Protein AF-A0AAP2MIU3-F1 (afdb_monomer_lite)

Structure (mmCIF, N/CA/C/O backbone):
data_AF-A0AAP2MIU3-F1
#
_entry.id   AF-A0AAP2MIU3-F1
#
loop_
_atom_site.group_PDB
_atom_site.id
_atom_site.type_symbol
_atom_site.label_atom_id
_atom_site.label_alt_id
_atom_site.label_comp_id
_atom_site.label_asym_id
_atom_site.label_entity_id
_atom_site.label_seq_id
_atom_site.pdbx_PDB_ins_code
_atom_site.Cartn_x
_atom_site.Cartn_y
_atom_site.Cartn_z
_atom_site.occupancy
_atom_site.B_iso_or_equiv
_atom_site.auth_seq_id
_atom_site.auth_comp_id
_atom_site.auth_asym_id
_atom_site.auth_atom_id
_atom_site.pdbx_PDB_model_num
ATOM 1 N N . MET A 1 1 ? 24.792 0.650 -2.649 1.00 41.59 1 MET A N 1
ATOM 2 C CA . MET A 1 1 ? 25.092 1.174 -4.004 1.00 41.59 1 MET A CA 1
ATOM 3 C C . MET A 1 1 ? 25.954 0.238 -4.872 1.00 41.59 1 MET A C 1
ATOM 5 O O . MET A 1 1 ? 26.033 0.483 -6.065 1.00 41.59 1 MET A O 1
ATOM 9 N N . ASN A 1 2 ? 26.520 -0.862 -4.341 1.00 41.81 2 ASN A N 1
ATOM 10 C CA . ASN A 1 2 ? 27.468 -1.730 -5.071 1.00 41.81 2 ASN A CA 1
ATOM 11 C C . ASN A 1 2 ? 26.846 -2.946 -5.798 1.00 41.81 2 ASN A C 1
ATOM 13 O O . ASN A 1 2 ? 27.520 -3.572 -6.607 1.00 41.81 2 ASN A O 1
ATOM 17 N N . ALA A 1 3 ? 25.570 -3.272 -5.561 1.00 46.84 3 ALA A N 1
ATOM 18 C CA . ALA A 1 3 ? 24.911 -4.430 -6.184 1.00 46.84 3 ALA A CA 1
ATOM 19 C C . ALA A 1 3 ? 24.600 -4.231 -7.684 1.00 46.84 3 ALA A C 1
ATOM 21 O O . ALA A 1 3 ? 24.620 -5.181 -8.460 1.00 46.84 3 ALA A O 1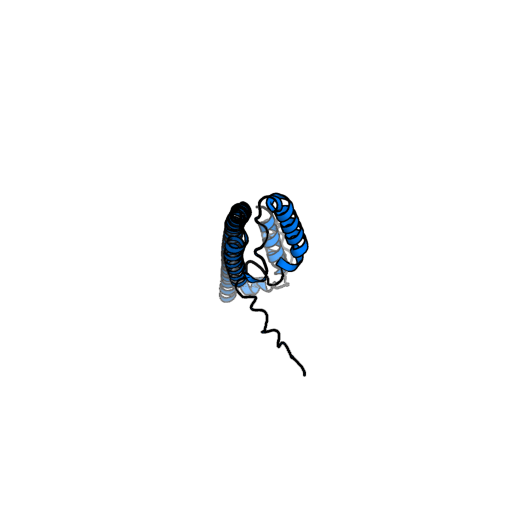
ATOM 22 N N . TYR A 1 4 ? 24.393 -2.983 -8.114 1.00 47.47 4 TYR A N 1
ATOM 23 C CA . TYR A 1 4 ? 24.019 -2.653 -9.494 1.00 47.47 4 TYR A CA 1
ATOM 24 C C . TYR A 1 4 ? 25.173 -2.780 -10.496 1.00 47.47 4 TYR A C 1
ATOM 26 O O . TYR A 1 4 ? 24.936 -3.002 -11.679 1.00 47.47 4 TYR A O 1
ATOM 34 N N . VAL A 1 5 ? 26.423 -2.668 -10.033 1.00 54.09 5 VAL A N 1
ATOM 35 C CA . VAL A 1 5 ? 27.600 -2.881 -10.888 1.00 54.09 5 VAL A CA 1
ATOM 36 C C . VAL A 1 5 ? 27.742 -4.371 -11.212 1.00 54.09 5 VAL A C 1
ATOM 38 O O . VAL A 1 5 ? 28.000 -4.722 -12.358 1.00 54.09 5 VAL A O 1
ATOM 41 N N . GLY A 1 6 ? 27.479 -5.249 -10.237 1.00 48.81 6 GLY A N 1
ATOM 42 C CA . GLY A 1 6 ? 27.520 -6.702 -10.423 1.00 48.81 6 GLY A CA 1
ATOM 43 C C . GLY A 1 6 ? 26.500 -7.208 -11.445 1.00 48.81 6 GLY A C 1
ATOM 44 O O . GLY A 1 6 ? 26.856 -7.998 -12.316 1.00 48.81 6 GLY A O 1
ATOM 45 N N . GLU A 1 7 ? 25.262 -6.702 -11.412 1.00 48.56 7 GLU A N 1
ATOM 46 C CA . GLU A 1 7 ? 24.242 -7.056 -12.412 1.00 48.56 7 GLU A CA 1
ATOM 47 C C . GLU A 1 7 ? 24.578 -6.524 -13.809 1.00 48.56 7 GLU A C 1
ATOM 49 O O . GLU A 1 7 ? 24.370 -7.230 -14.795 1.00 48.56 7 GLU A O 1
ATOM 54 N N . LEU A 1 8 ? 25.161 -5.324 -13.914 1.00 51.31 8 LEU A N 1
ATOM 55 C CA . LEU A 1 8 ? 25.605 -4.785 -15.201 1.00 51.31 8 LEU A CA 1
ATOM 56 C C . LEU A 1 8 ? 26.710 -5.658 -15.819 1.00 51.31 8 LEU A C 1
ATOM 58 O O . LEU A 1 8 ? 26.678 -5.932 -17.017 1.00 51.31 8 LEU A O 1
ATOM 62 N N . PHE A 1 9 ? 27.645 -6.145 -14.996 1.00 53.62 9 PHE A N 1
ATOM 63 C CA . PHE A 1 9 ? 28.699 -7.075 -15.413 1.00 53.62 9 PHE A CA 1
ATOM 64 C C . PHE A 1 9 ? 28.155 -8.455 -15.792 1.00 53.62 9 PHE A C 1
ATOM 66 O O . PHE A 1 9 ? 28.641 -9.048 -16.751 1.00 53.62 9 PHE A O 1
ATOM 73 N N . LEU A 1 10 ? 27.134 -8.957 -15.095 1.00 54.44 10 LEU A N 1
ATOM 74 C CA . LEU A 1 10 ? 26.517 -10.256 -15.388 1.00 54.44 10 LEU A CA 1
ATOM 75 C C . LEU A 1 10 ? 25.690 -10.219 -16.687 1.00 54.44 10 LEU A C 1
ATOM 77 O O . LEU A 1 10 ? 25.689 -11.171 -17.471 1.00 54.44 10 LEU A O 1
ATOM 81 N N . VAL A 1 11 ? 25.043 -9.084 -16.967 1.00 53.47 11 VAL A N 1
ATOM 82 C CA . VAL A 1 11 ? 24.357 -8.823 -18.243 1.00 53.47 11 VAL A CA 1
ATOM 83 C C . VAL A 1 11 ? 25.368 -8.654 -19.384 1.00 53.47 11 VAL A C 1
ATOM 85 O O . VAL A 1 11 ? 25.164 -9.197 -20.465 1.00 53.47 11 VAL A O 1
ATOM 88 N N . LEU A 1 12 ? 26.510 -7.999 -19.148 1.00 51.72 12 LEU A N 1
ATOM 89 C CA . LEU A 1 12 ? 27.595 -7.923 -20.137 1.00 51.72 12 LEU A CA 1
ATOM 90 C C . LEU A 1 12 ? 28.255 -9.293 -20.382 1.00 51.72 12 LEU A C 1
ATOM 92 O O . LEU A 1 12 ? 28.575 -9.639 -21.519 1.00 51.72 12 LEU A O 1
ATOM 96 N N . ALA A 1 13 ? 28.412 -10.109 -19.338 1.00 53.31 13 ALA A N 1
ATOM 97 C CA . ALA A 1 13 ? 28.973 -11.453 -19.436 1.00 53.31 13 ALA A CA 1
ATOM 98 C C . ALA A 1 13 ? 28.042 -12.430 -20.178 1.00 53.31 13 ALA A C 1
ATOM 100 O O . ALA A 1 13 ? 28.525 -13.244 -20.962 1.00 53.31 13 ALA A O 1
ATOM 101 N N . SER A 1 14 ? 26.720 -12.314 -20.000 1.00 51.09 14 SER A N 1
ATOM 102 C CA . SER A 1 14 ? 25.722 -13.158 -20.687 1.00 51.09 14 SER A CA 1
ATOM 103 C C . SER A 1 14 ? 25.489 -12.793 -22.160 1.00 51.09 14 SER A C 1
ATOM 105 O O . SER A 1 14 ? 24.991 -13.621 -22.916 1.00 51.09 14 SER A O 1
ATOM 107 N N . ILE A 1 15 ? 25.914 -11.601 -22.598 1.00 52.38 15 ILE A N 1
ATOM 108 C CA . ILE A 1 15 ? 25.899 -11.164 -24.010 1.00 52.38 15 ILE A CA 1
ATOM 109 C C . ILE A 1 15 ? 27.189 -11.594 -24.756 1.00 52.38 15 ILE A C 1
ATOM 111 O O . ILE A 1 15 ? 27.359 -11.319 -25.941 1.00 52.38 15 ILE A O 1
ATOM 115 N N . GLY A 1 16 ? 28.116 -12.306 -24.100 1.00 45.41 16 GLY A N 1
ATOM 116 C CA . GLY A 1 16 ? 29.371 -12.751 -24.727 1.00 45.41 16 GLY A CA 1
ATOM 117 C C . GLY A 1 16 ? 30.409 -11.633 -24.908 1.00 45.41 16 GLY A C 1
ATOM 118 O O . GLY A 1 16 ? 31.396 -11.806 -25.622 1.00 45.41 16 GLY A O 1
ATOM 119 N N . LEU A 1 17 ? 30.222 -10.492 -24.232 1.00 47.66 17 LEU A N 1
ATOM 120 C CA . LEU A 1 17 ? 31.154 -9.355 -24.206 1.00 47.66 17 LEU A CA 1
ATOM 121 C C . LEU A 1 17 ? 32.303 -9.528 -23.195 1.00 47.66 17 LEU A C 1
ATOM 123 O O . LEU A 1 17 ? 33.139 -8.633 -23.065 1.00 47.66 17 LEU A O 1
ATOM 127 N N . SER A 1 18 ? 32.380 -10.657 -22.482 1.00 45.91 18 SER A N 1
ATOM 128 C CA . SER A 1 18 ? 33.381 -10.863 -21.427 1.00 45.91 18 SER A CA 1
ATOM 129 C C . SER A 1 18 ? 34.820 -10.925 -21.951 1.00 45.91 18 SER A C 1
ATOM 131 O O . SER A 1 18 ? 35.733 -10.514 -21.247 1.00 45.91 18 SER A O 1
ATOM 133 N N . ASN A 1 19 ? 35.057 -11.365 -23.188 1.00 49.97 19 ASN A N 1
ATOM 134 C CA . ASN A 1 19 ? 36.423 -11.609 -23.660 1.00 49.97 19 ASN A CA 1
ATOM 135 C C . ASN A 1 19 ? 37.204 -10.345 -24.118 1.00 49.97 19 ASN A C 1
ATOM 137 O O . ASN A 1 19 ? 38.374 -10.214 -23.758 1.00 49.97 19 ASN A O 1
ATOM 141 N N . PRO A 1 20 ? 36.632 -9.374 -24.866 1.00 52.69 20 PRO A N 1
ATOM 142 C CA . PRO A 1 20 ? 37.408 -8.214 -25.323 1.00 52.69 20 PRO A CA 1
ATOM 143 C C . PRO A 1 20 ? 37.600 -7.125 -24.255 1.00 52.69 20 PRO A C 1
ATOM 145 O O . PRO A 1 20 ? 38.643 -6.476 -24.242 1.00 52.69 20 PRO A O 1
ATOM 148 N N . LEU A 1 21 ? 36.648 -6.937 -23.332 1.00 47.81 21 LEU A N 1
ATOM 149 C CA . LEU A 1 21 ? 36.770 -5.933 -22.264 1.00 47.81 21 LEU A CA 1
ATOM 150 C C . LEU A 1 21 ? 37.777 -6.350 -21.185 1.00 47.81 21 LEU A C 1
ATOM 152 O O . LEU A 1 21 ? 38.535 -5.504 -20.717 1.00 47.81 21 LEU A O 1
ATOM 156 N N . LEU A 1 22 ? 37.860 -7.646 -20.852 1.00 47.09 22 LEU A N 1
ATOM 157 C CA . LEU A 1 22 ? 38.909 -8.169 -19.968 1.00 47.09 22 LEU A CA 1
ATOM 158 C C . LEU A 1 22 ? 40.299 -8.031 -20.604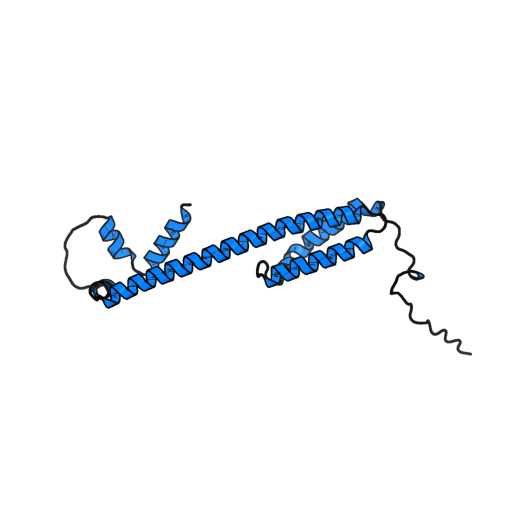 1.00 47.09 22 LEU A C 1
ATOM 160 O O . LEU A 1 22 ? 41.220 -7.614 -19.916 1.00 47.09 22 LEU A O 1
ATOM 164 N N . LYS A 1 23 ? 40.457 -8.270 -21.914 1.00 49.31 23 LYS A N 1
ATOM 165 C CA . LYS A 1 23 ? 41.743 -8.046 -22.607 1.00 49.31 23 LYS A CA 1
ATOM 166 C C . LYS A 1 23 ? 42.164 -6.575 -22.648 1.00 49.31 23 LYS A C 1
ATOM 168 O O . LYS A 1 23 ? 43.353 -6.286 -22.566 1.00 49.31 23 LYS A O 1
ATOM 173 N N . PHE A 1 24 ? 41.207 -5.651 -22.737 1.00 51.03 24 PHE A N 1
ATOM 174 C CA . PHE A 1 24 ? 41.493 -4.213 -22.733 1.00 51.03 24 PHE A CA 1
ATOM 175 C C . PHE A 1 24 ? 41.842 -3.682 -21.329 1.00 51.03 24 PHE A C 1
ATOM 177 O O . PHE A 1 24 ? 42.650 -2.768 -21.206 1.00 51.03 24 PHE A O 1
ATOM 184 N N . LEU A 1 25 ? 41.274 -4.274 -20.269 1.00 50.00 25 LEU A N 1
ATOM 185 C CA . LEU A 1 25 ? 41.551 -3.914 -18.870 1.00 50.00 25 LEU A CA 1
ATOM 186 C C . LEU A 1 25 ? 42.757 -4.649 -18.256 1.00 50.00 25 LEU A C 1
ATOM 188 O O . LEU A 1 25 ? 43.398 -4.084 -17.375 1.00 50.00 25 LEU A O 1
ATOM 192 N N . LEU A 1 26 ? 43.092 -5.868 -18.704 1.00 47.41 26 LEU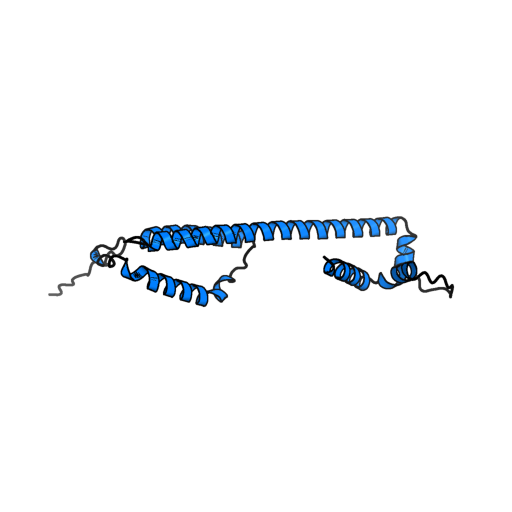 A N 1
ATOM 193 C CA . LEU A 1 26 ? 44.245 -6.632 -18.192 1.00 47.41 26 LEU A CA 1
ATOM 194 C C . LEU A 1 26 ? 45.586 -6.263 -18.844 1.00 47.41 26 LEU A C 1
ATOM 196 O O . LEU A 1 26 ? 46.619 -6.740 -18.387 1.00 47.41 26 LEU A O 1
ATOM 200 N N . GLY A 1 27 ? 45.608 -5.422 -19.882 1.00 39.19 27 GLY A N 1
ATOM 201 C CA . GLY A 1 27 ? 46.861 -4.891 -20.429 1.00 39.19 27 GLY A CA 1
ATOM 202 C C . GLY A 1 27 ? 47.832 -5.937 -20.999 1.00 39.19 27 GLY A C 1
ATOM 203 O O . GLY A 1 27 ? 48.997 -5.617 -21.221 1.00 39.19 27 GLY A O 1
ATOM 204 N N . GLU A 1 28 ? 47.396 -7.170 -21.275 1.00 38.59 28 GLU A N 1
ATOM 205 C CA . GLU A 1 28 ? 48.241 -8.163 -21.943 1.00 38.59 28 GLU A CA 1
ATOM 206 C C . GLU A 1 28 ? 48.180 -7.988 -23.461 1.00 38.59 28 GLU A C 1
ATOM 208 O O . GLU A 1 28 ? 47.502 -8.701 -24.203 1.00 38.59 28 GLU A O 1
ATOM 213 N N . ALA A 1 29 ? 48.962 -7.020 -23.931 1.00 46.41 29 ALA A N 1
ATOM 214 C CA . ALA A 1 29 ? 49.495 -7.030 -25.280 1.00 46.41 29 ALA A CA 1
ATOM 215 C C . ALA A 1 29 ? 50.491 -8.197 -25.410 1.00 46.41 29 ALA A C 1
ATOM 217 O O . ALA A 1 29 ? 51.697 -8.025 -25.243 1.00 46.41 29 ALA A O 1
ATOM 218 N N . LYS A 1 30 ? 50.001 -9.400 -25.721 1.00 37.38 30 LYS A N 1
ATOM 219 C CA . LYS A 1 30 ? 50.844 -10.449 -26.307 1.00 37.38 30 LYS A CA 1
ATOM 220 C C . LYS A 1 30 ? 50.156 -11.079 -27.508 1.00 37.38 30 LYS A C 1
ATOM 222 O O . LYS A 1 30 ? 49.102 -11.698 -27.410 1.00 37.38 30 LYS A O 1
ATOM 227 N N . ALA A 1 31 ? 50.783 -10.847 -28.655 1.00 50.12 31 ALA A N 1
ATOM 228 C CA . ALA A 1 31 ? 50.431 -11.391 -29.950 1.00 50.12 31 ALA A CA 1
ATOM 229 C C . ALA A 1 31 ? 50.497 -12.928 -29.946 1.00 50.12 31 ALA A C 1
ATOM 231 O O . ALA A 1 31 ? 51.528 -13.492 -29.587 1.00 50.12 31 ALA A O 1
ATOM 232 N N . ALA A 1 32 ? 49.417 -13.578 -30.386 1.00 36.66 32 ALA A N 1
ATOM 233 C CA . ALA A 1 32 ? 49.411 -14.958 -30.867 1.00 36.66 32 ALA A CA 1
ATOM 234 C C . ALA A 1 32 ? 48.176 -15.197 -31.763 1.00 36.66 32 ALA A C 1
ATOM 236 O O . ALA A 1 32 ? 47.073 -15.381 -31.261 1.00 36.66 32 ALA A O 1
ATOM 237 N N . GLU A 1 33 ? 48.426 -15.130 -33.075 1.00 40.38 33 GLU A N 1
ATOM 238 C CA . GLU A 1 33 ? 47.832 -15.877 -34.205 1.00 40.38 33 GLU A CA 1
ATOM 239 C C . GLU A 1 33 ? 46.307 -15.891 -34.509 1.00 40.38 33 GLU A C 1
ATOM 241 O O . GLU A 1 33 ? 45.466 -15.629 -33.651 1.00 40.38 33 GLU A O 1
ATOM 246 N N . PRO A 1 34 ? 45.940 -16.088 -35.801 1.00 55.78 34 PRO A N 1
ATOM 247 C CA . PRO A 1 34 ? 44.713 -15.562 -36.393 1.00 55.78 34 PRO A CA 1
ATOM 248 C C . PRO A 1 34 ? 43.541 -16.558 -36.388 1.00 55.78 34 PRO A C 1
ATOM 250 O O . PRO A 1 34 ? 43.702 -17.758 -36.208 1.00 55.78 34 PRO A O 1
ATOM 253 N N . ALA A 1 35 ? 42.356 -16.028 -36.701 1.00 47.56 35 ALA A N 1
ATOM 254 C CA . ALA A 1 35 ? 41.131 -16.759 -37.035 1.00 47.56 35 ALA A CA 1
ATOM 255 C C . ALA A 1 35 ? 40.380 -17.426 -35.867 1.00 47.56 35 ALA A C 1
ATOM 257 O O . ALA A 1 35 ? 40.080 -18.614 -35.847 1.00 47.56 35 ALA A O 1
ATOM 258 N N . THR A 1 36 ? 39.847 -16.592 -34.983 1.00 44.50 36 THR A N 1
ATOM 259 C CA . THR A 1 36 ? 38.405 -16.690 -34.726 1.00 44.50 36 THR A CA 1
ATOM 260 C C . THR A 1 36 ? 37.857 -15.292 -34.893 1.00 44.50 36 THR A C 1
ATOM 262 O O . THR A 1 36 ? 38.062 -14.419 -34.052 1.00 44.50 36 THR A O 1
ATOM 265 N N . GLN A 1 37 ? 37.259 -15.046 -36.056 1.00 51.69 37 GLN A N 1
ATOM 266 C CA . GLN A 1 37 ? 36.565 -13.805 -36.348 1.00 51.69 37 GLN A CA 1
ATOM 267 C C . GLN A 1 37 ? 35.432 -13.678 -35.334 1.00 51.69 37 GLN A C 1
ATOM 269 O O . GLN A 1 37 ? 34.363 -14.262 -35.495 1.00 51.69 37 GLN A O 1
ATOM 274 N N . SER A 1 38 ? 35.705 -12.978 -34.234 1.00 54.06 38 SER A N 1
ATOM 275 C CA . SER A 1 38 ? 34.677 -12.602 -33.281 1.00 54.06 38 SER A CA 1
ATOM 276 C C . SER A 1 38 ? 33.589 -11.885 -34.085 1.00 54.06 38 SER A C 1
ATOM 278 O O . SER A 1 38 ? 33.912 -10.908 -34.768 1.00 54.06 38 SER A O 1
ATOM 280 N N . PRO A 1 39 ? 32.321 -12.330 -34.041 1.00 54.72 39 PRO A N 1
ATOM 281 C CA . PRO A 1 39 ? 31.234 -11.699 -34.796 1.00 54.72 39 PRO A CA 1
ATOM 282 C C . PRO A 1 39 ? 31.078 -10.210 -34.441 1.00 54.72 39 PRO A C 1
ATOM 284 O O . PRO A 1 39 ? 30.554 -9.422 -35.224 1.00 54.72 39 PRO A O 1
ATOM 287 N N . LEU A 1 40 ? 31.610 -9.803 -33.286 1.00 54.69 40 LEU A N 1
ATOM 288 C CA . LEU A 1 40 ? 31.686 -8.422 -32.825 1.00 54.69 40 LEU A CA 1
ATOM 289 C C . LEU A 1 40 ? 32.716 -7.581 -33.602 1.00 54.69 40 LEU A C 1
ATOM 291 O O . LEU A 1 40 ? 32.476 -6.400 -33.827 1.00 54.69 40 LEU A O 1
ATOM 295 N N . GLY A 1 41 ? 33.822 -8.178 -34.060 1.00 56.16 41 GLY A N 1
ATOM 296 C CA . GLY A 1 41 ? 34.843 -7.496 -34.867 1.00 56.16 41 GLY A CA 1
ATOM 297 C C . GLY A 1 41 ? 34.308 -7.049 -36.230 1.00 56.16 41 GLY A C 1
ATOM 298 O O . GLY A 1 41 ? 34.497 -5.901 -36.613 1.00 56.16 41 GLY A O 1
ATOM 299 N N . TYR A 1 42 ? 33.523 -7.907 -36.891 1.00 57.53 42 TYR A N 1
ATOM 300 C CA . TYR A 1 42 ? 32.843 -7.578 -38.152 1.00 57.53 42 TYR A CA 1
ATOM 301 C C . TYR A 1 42 ? 31.763 -6.497 -37.992 1.00 57.53 42 TYR A C 1
ATOM 303 O O . TYR A 1 42 ? 31.575 -5.661 -38.877 1.00 57.53 42 TYR A O 1
ATOM 311 N N . LEU A 1 43 ? 31.057 -6.490 -36.855 1.00 55.56 43 LEU A N 1
ATOM 312 C CA . LEU A 1 43 ? 30.077 -5.449 -36.531 1.00 55.56 43 LEU A CA 1
ATOM 313 C C . LEU A 1 43 ? 30.749 -4.098 -36.236 1.00 55.56 43 LEU A C 1
ATOM 315 O O . LEU A 1 43 ? 30.196 -3.059 -36.580 1.00 55.56 43 LEU A O 1
ATOM 319 N N . LEU A 1 44 ? 31.938 -4.093 -35.634 1.00 56.09 44 LEU A N 1
ATOM 320 C CA . LEU A 1 44 ? 32.691 -2.870 -35.340 1.00 56.09 44 LEU A CA 1
ATOM 321 C C . LEU A 1 44 ? 33.421 -2.293 -36.563 1.00 56.09 44 LEU A C 1
ATOM 323 O O . LEU A 1 44 ? 33.589 -1.080 -36.634 1.00 56.09 44 LEU A O 1
ATOM 327 N N . GLU A 1 45 ? 33.820 -3.115 -37.537 1.00 61.06 45 GLU A N 1
ATOM 328 C CA . GLU A 1 45 ? 34.422 -2.637 -38.797 1.00 61.06 45 GLU A CA 1
ATOM 329 C C . GLU A 1 45 ? 33.394 -2.025 -39.757 1.00 61.06 45 GLU A C 1
ATOM 331 O O . GLU A 1 45 ? 33.696 -1.098 -40.514 1.00 61.06 45 GLU A O 1
ATOM 336 N N . SER A 1 46 ? 32.150 -2.503 -39.714 1.00 68.12 46 SER A N 1
ATOM 337 C CA . SER A 1 46 ? 31.067 -1.939 -40.511 1.00 68.12 46 SER A CA 1
ATOM 338 C C . SER A 1 46 ? 30.472 -0.708 -39.827 1.00 68.12 46 SER A C 1
ATOM 340 O O . SER A 1 46 ? 29.959 -0.786 -38.711 1.00 68.12 46 SER A O 1
ATOM 342 N N . ARG A 1 47 ? 30.432 0.435 -40.529 1.00 71.19 47 ARG A N 1
ATOM 343 C CA . ARG A 1 47 ? 29.751 1.657 -40.044 1.00 71.19 47 ARG A CA 1
ATOM 344 C C . ARG A 1 47 ? 28.306 1.386 -39.599 1.00 71.19 47 ARG A C 1
ATOM 346 O O . ARG A 1 47 ? 27.828 2.014 -38.660 1.00 71.19 47 ARG A O 1
ATOM 353 N N . LEU A 1 48 ? 27.629 0.430 -40.240 1.00 70.00 48 LEU A N 1
ATOM 354 C CA . LEU A 1 48 ? 26.272 -0.002 -39.888 1.00 70.00 48 LEU A CA 1
ATOM 355 C C . LEU A 1 48 ? 26.215 -0.770 -38.561 1.00 70.00 48 LEU A C 1
ATOM 357 O O . LEU A 1 48 ? 25.254 -0.611 -37.811 1.00 70.00 48 LEU A O 1
ATOM 361 N N . GLY A 1 49 ? 27.232 -1.571 -38.239 1.00 68.12 49 GLY A N 1
ATOM 362 C CA . GLY A 1 49 ? 27.268 -2.300 -36.974 1.00 68.12 49 GLY A CA 1
ATOM 363 C C . GLY A 1 49 ? 27.622 -1.396 -35.789 1.00 68.12 49 GLY A C 1
ATOM 364 O O . GLY A 1 49 ? 27.011 -1.543 -34.733 1.00 68.12 49 GLY A O 1
ATOM 365 N N . ILE A 1 50 ? 28.463 -0.368 -35.981 1.00 73.75 50 ILE A N 1
ATOM 366 C CA . ILE A 1 50 ? 28.664 0.698 -34.976 1.00 73.75 50 ILE A CA 1
ATOM 367 C C . ILE A 1 50 ? 27.332 1.402 -34.663 1.00 73.75 50 ILE A C 1
ATOM 369 O O . ILE A 1 50 ? 26.984 1.571 -33.494 1.00 73.75 50 ILE A O 1
ATOM 373 N N . ILE A 1 51 ? 26.552 1.764 -35.690 1.00 74.38 51 ILE A N 1
ATOM 374 C CA . ILE A 1 51 ? 25.224 2.377 -35.510 1.00 74.38 51 ILE A CA 1
ATOM 375 C C . ILE A 1 51 ? 24.278 1.425 -34.759 1.00 74.38 51 ILE A C 1
ATOM 377 O O . ILE A 1 51 ? 23.570 1.859 -33.850 1.00 74.38 51 ILE A O 1
ATOM 381 N N . GLY A 1 52 ? 24.295 0.129 -35.083 1.00 76.69 52 GLY A N 1
ATOM 382 C CA . GLY A 1 52 ? 23.496 -0.886 -34.391 1.00 76.69 52 GLY A CA 1
ATOM 383 C C . GLY A 1 52 ? 23.842 -1.022 -32.904 1.00 76.69 52 GLY A C 1
ATOM 384 O O . GLY A 1 52 ? 22.944 -1.091 -32.065 1.00 76.69 52 GLY A O 1
ATOM 385 N N . VAL A 1 53 ? 25.132 -0.990 -32.556 1.00 77.06 53 VAL A N 1
ATOM 386 C CA . VAL A 1 53 ? 25.586 -1.020 -31.155 1.00 77.06 53 VAL A CA 1
ATOM 387 C C . VAL A 1 53 ? 25.138 0.237 -30.408 1.00 77.06 53 VAL A C 1
ATOM 389 O O . VAL A 1 53 ? 24.616 0.130 -29.299 1.00 77.06 53 VAL A O 1
ATOM 392 N N . ILE A 1 54 ? 25.264 1.421 -31.018 1.00 77.12 54 ILE A N 1
ATOM 393 C CA . ILE A 1 54 ? 24.785 2.679 -30.423 1.00 77.12 54 ILE A CA 1
ATOM 394 C C . ILE A 1 54 ? 23.271 2.621 -30.182 1.00 77.12 54 ILE A C 1
ATOM 396 O O . ILE A 1 54 ? 22.810 2.959 -29.092 1.00 77.12 54 ILE A O 1
ATOM 400 N N . ALA A 1 55 ? 22.494 2.138 -31.155 1.00 75.94 55 ALA A N 1
ATOM 401 C CA . ALA A 1 55 ? 21.048 1.987 -31.015 1.00 75.94 55 ALA A CA 1
ATOM 402 C C . ALA A 1 55 ? 20.670 1.017 -29.881 1.00 75.94 55 ALA A C 1
ATOM 404 O O . ALA A 1 55 ? 19.745 1.294 -29.117 1.00 75.94 55 ALA A O 1
ATOM 405 N N . LEU A 1 56 ? 21.413 -0.082 -29.721 1.00 79.69 56 LEU A N 1
ATOM 406 C CA . LEU A 1 56 ? 21.207 -1.039 -28.633 1.00 79.69 56 LEU A CA 1
ATOM 407 C C . LEU A 1 56 ? 21.498 -0.411 -27.266 1.00 79.69 56 LEU A C 1
ATOM 409 O O . LEU A 1 56 ? 20.713 -0.594 -26.336 1.00 79.69 56 LEU A O 1
ATOM 413 N N . VAL A 1 57 ? 22.574 0.371 -27.145 1.00 82.19 57 VAL A N 1
ATOM 414 C CA . VAL A 1 57 ? 22.903 1.104 -25.910 1.00 82.19 57 VAL A CA 1
ATOM 415 C C . VAL A 1 57 ? 21.815 2.123 -25.571 1.00 82.19 57 VAL A C 1
ATOM 417 O O . VAL A 1 57 ? 21.372 2.176 -24.423 1.00 82.19 57 VAL A O 1
ATOM 420 N N . ILE A 1 58 ? 21.335 2.886 -26.559 1.00 83.06 58 ILE A N 1
ATOM 421 C CA . ILE A 1 58 ? 20.227 3.837 -26.378 1.00 83.06 58 ILE A CA 1
ATOM 422 C C . ILE A 1 58 ? 18.964 3.101 -25.923 1.00 83.06 58 ILE A C 1
ATOM 424 O O . ILE A 1 58 ? 18.338 3.505 -24.946 1.00 83.06 58 ILE A O 1
ATOM 428 N N . TRP A 1 59 ? 18.608 1.992 -26.572 1.00 87.25 59 TRP A N 1
ATOM 429 C CA . TRP A 1 59 ? 17.451 1.184 -26.187 1.00 87.25 59 TRP A CA 1
ATOM 430 C C . TRP A 1 59 ? 17.556 0.670 -24.747 1.00 87.25 59 TRP A C 1
ATOM 432 O O . TRP A 1 59 ? 16.581 0.710 -23.993 1.00 87.25 59 TRP A O 1
ATOM 442 N N . LEU A 1 60 ? 18.746 0.229 -24.336 1.00 77.12 60 LEU A N 1
ATOM 443 C CA . LEU A 1 60 ? 18.999 -0.272 -22.987 1.00 77.12 60 LEU A CA 1
ATOM 444 C C . LEU A 1 60 ? 18.895 0.859 -21.951 1.00 77.12 60 LEU A C 1
ATOM 446 O O . LEU A 1 60 ? 18.239 0.682 -20.925 1.00 77.12 60 LEU A O 1
ATOM 450 N N . MET A 1 61 ? 19.443 2.039 -22.258 1.00 79.19 61 MET A N 1
ATOM 451 C CA . MET A 1 61 ? 19.280 3.260 -21.457 1.00 79.19 61 MET A CA 1
ATOM 452 C C . MET A 1 61 ? 17.805 3.640 -21.289 1.00 79.19 61 MET A C 1
ATOM 454 O O . MET A 1 61 ? 17.355 3.842 -20.162 1.00 79.19 61 MET A O 1
ATOM 458 N N . VAL A 1 62 ? 17.028 3.649 -22.377 1.00 81.75 62 VAL A N 1
ATOM 459 C CA . VAL A 1 62 ? 15.580 3.921 -22.336 1.00 81.75 62 VAL A CA 1
ATOM 460 C C . VAL A 1 62 ? 14.859 2.892 -21.468 1.00 81.75 62 VAL A C 1
ATOM 462 O O . VAL A 1 62 ? 14.062 3.253 -20.603 1.00 81.75 62 VAL A O 1
ATOM 465 N N . LYS A 1 63 ? 15.165 1.602 -21.630 1.00 77.12 63 LYS A N 1
ATOM 466 C CA . LYS A 1 63 ? 14.544 0.528 -20.844 1.00 77.12 63 LYS A CA 1
ATOM 467 C C . LYS A 1 63 ? 14.844 0.654 -19.348 1.00 77.12 63 LYS A C 1
ATOM 469 O O . LYS A 1 63 ? 13.958 0.413 -18.527 1.00 77.12 63 LYS A O 1
ATOM 474 N N . VAL A 1 64 ? 16.071 1.030 -18.985 1.00 75.19 64 VAL A N 1
ATOM 475 C CA . VAL A 1 64 ? 16.465 1.280 -17.588 1.00 75.19 64 VAL A CA 1
ATOM 476 C C . VAL A 1 64 ? 15.759 2.516 -17.038 1.00 75.19 64 VAL A C 1
ATOM 478 O O . VAL A 1 64 ? 15.243 2.463 -15.923 1.00 75.19 64 VAL A O 1
ATOM 481 N N . TYR A 1 65 ? 15.678 3.593 -17.819 1.00 74.44 65 TYR A N 1
ATOM 482 C CA . TYR A 1 65 ? 14.990 4.821 -17.427 1.00 74.44 65 TYR A CA 1
ATOM 483 C C . TYR A 1 65 ? 13.502 4.577 -17.145 1.00 74.44 65 TYR A C 1
ATOM 485 O O . TYR A 1 65 ? 13.028 4.865 -16.048 1.00 74.44 65 TYR A O 1
ATOM 493 N N . VAL A 1 66 ? 12.792 3.907 -18.060 1.00 72.88 66 VAL A N 1
ATOM 494 C CA . VAL A 1 66 ? 11.372 3.552 -17.878 1.00 72.88 66 VAL A CA 1
ATOM 495 C C . VAL A 1 66 ? 11.163 2.635 -16.668 1.00 72.88 66 VAL A C 1
ATOM 497 O O . VAL A 1 66 ? 10.167 2.752 -15.953 1.00 72.88 66 VAL A O 1
ATOM 500 N N . ARG A 1 67 ? 12.096 1.713 -16.390 1.00 69.88 67 ARG A N 1
ATOM 501 C CA . ARG A 1 67 ? 12.031 0.891 -15.170 1.00 69.88 67 ARG A CA 1
ATOM 502 C C . ARG A 1 67 ? 12.187 1.729 -13.904 1.00 69.88 67 ARG A C 1
ATOM 504 O O . ARG A 1 67 ? 11.463 1.475 -12.947 1.00 69.88 67 ARG A O 1
ATOM 511 N N . ARG A 1 68 ? 13.091 2.712 -13.894 1.00 67.81 68 ARG A N 1
ATOM 512 C CA . ARG A 1 68 ? 13.290 3.606 -12.743 1.00 67.81 68 ARG A CA 1
ATOM 513 C C . ARG A 1 68 ? 12.067 4.468 -12.468 1.00 67.81 68 ARG A C 1
ATOM 515 O O . ARG A 1 68 ? 11.599 4.466 -11.338 1.00 67.81 68 ARG A O 1
ATOM 522 N N . GLU A 1 69 ? 11.491 5.093 -13.491 1.00 71.81 69 GLU A N 1
ATOM 523 C CA . GLU A 1 69 ? 10.267 5.885 -13.317 1.00 71.81 69 GLU A CA 1
ATOM 524 C C . GLU A 1 69 ? 9.105 5.044 -12.779 1.00 71.81 69 GLU A C 1
ATOM 526 O O . GLU A 1 69 ? 8.355 5.486 -11.912 1.00 71.81 69 GLU A O 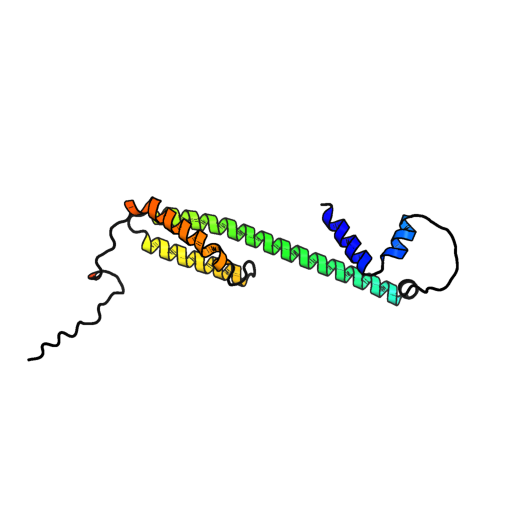1
ATOM 531 N N . ASN A 1 70 ? 8.954 3.808 -13.265 1.00 71.88 70 ASN A N 1
ATOM 532 C CA . ASN A 1 70 ? 7.921 2.904 -12.762 1.00 71.88 70 ASN A CA 1
ATOM 533 C C . ASN A 1 70 ? 8.156 2.499 -11.300 1.00 71.88 70 ASN A C 1
ATOM 535 O O . ASN A 1 70 ? 7.190 2.335 -10.558 1.00 71.88 70 ASN A O 1
ATOM 539 N N . LEU A 1 71 ? 9.412 2.348 -10.870 1.00 69.44 71 LEU A N 1
ATOM 540 C CA . LEU A 1 71 ? 9.739 2.080 -9.468 1.00 69.44 71 LEU A CA 1
ATOM 541 C C . LEU A 1 71 ? 9.469 3.299 -8.586 1.00 69.44 71 LEU A C 1
ATOM 543 O O . LEU A 1 71 ? 8.864 3.146 -7.532 1.00 69.44 71 LEU A O 1
ATOM 547 N N . GLU A 1 72 ? 9.847 4.498 -9.024 1.00 74.81 72 GLU A N 1
ATOM 548 C CA . GLU A 1 72 ? 9.584 5.739 -8.285 1.00 74.81 72 GLU A CA 1
ATOM 549 C C . GLU A 1 72 ? 8.083 5.987 -8.116 1.00 74.81 72 GLU A C 1
ATOM 551 O O . GLU A 1 72 ? 7.631 6.265 -7.005 1.00 74.81 72 GLU A O 1
ATOM 556 N N . LYS A 1 73 ? 7.296 5.786 -9.183 1.00 75.56 73 LYS A N 1
ATOM 557 C CA . LYS A 1 73 ? 5.828 5.849 -9.127 1.00 75.56 73 LYS A CA 1
ATOM 558 C C . LYS A 1 73 ? 5.254 4.817 -8.159 1.00 75.56 73 LYS A C 1
ATOM 560 O O . LYS A 1 73 ? 4.395 5.142 -7.355 1.00 75.56 73 LYS A O 1
ATOM 565 N N . ARG A 1 74 ? 5.738 3.574 -8.178 1.00 72.19 74 ARG A N 1
ATOM 566 C CA . ARG A 1 74 ? 5.263 2.541 -7.240 1.00 72.19 74 ARG A CA 1
ATOM 567 C C . ARG A 1 74 ? 5.635 2.855 -5.793 1.00 72.19 74 ARG A C 1
ATOM 569 O O . ARG A 1 7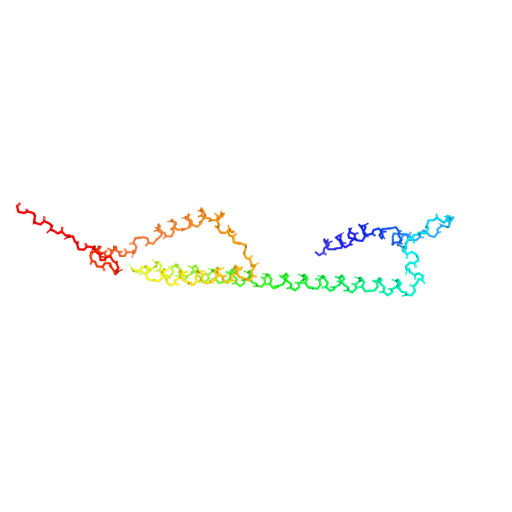4 ? 4.803 2.689 -4.909 1.00 72.19 74 ARG A O 1
ATOM 576 N N . CYS A 1 75 ? 6.849 3.340 -5.546 1.00 76.31 75 CYS A N 1
ATOM 577 C CA . CYS A 1 75 ? 7.285 3.741 -4.211 1.00 76.31 75 CYS A CA 1
ATOM 578 C C . CYS A 1 75 ? 6.454 4.911 -3.671 1.00 76.31 75 CYS A C 1
ATOM 580 O O . CYS A 1 75 ? 6.065 4.890 -2.500 1.00 76.31 75 CYS A O 1
ATOM 582 N N . SER A 1 76 ? 6.144 5.911 -4.503 1.00 80.62 76 SER A N 1
ATOM 583 C CA . SER A 1 76 ? 5.303 7.036 -4.082 1.00 80.62 76 SER A CA 1
ATOM 584 C C . SER A 1 76 ? 3.865 6.600 -3.799 1.00 80.62 76 SER A C 1
ATOM 586 O O . SER A 1 76 ? 3.295 7.024 -2.794 1.00 80.62 76 SER A O 1
ATOM 588 N N . LEU A 1 77 ? 3.312 5.690 -4.606 1.00 81.38 77 LEU A N 1
ATOM 589 C CA . LEU A 1 77 ? 1.985 5.114 -4.388 1.00 81.38 77 LEU A CA 1
ATOM 590 C C . LEU A 1 77 ? 1.900 4.305 -3.090 1.00 81.38 77 LEU A C 1
ATOM 592 O O . LEU A 1 77 ? 0.996 4.538 -2.294 1.00 81.38 77 LEU A O 1
ATOM 596 N N . ILE A 1 78 ? 2.876 3.432 -2.815 1.00 80.19 78 ILE A N 1
ATOM 597 C CA . ILE A 1 78 ? 2.935 2.673 -1.553 1.00 80.19 78 ILE A CA 1
ATOM 598 C C . ILE A 1 78 ? 3.044 3.622 -0.356 1.00 80.19 78 ILE A C 1
ATOM 600 O O . ILE A 1 78 ? 2.345 3.452 0.639 1.00 80.19 78 ILE A O 1
ATOM 604 N N . THR A 1 79 ? 3.885 4.653 -0.455 1.00 83.44 79 THR A N 1
ATOM 605 C CA . THR A 1 79 ? 4.037 5.646 0.621 1.00 83.44 79 THR A CA 1
ATOM 606 C C . THR A 1 79 ? 2.727 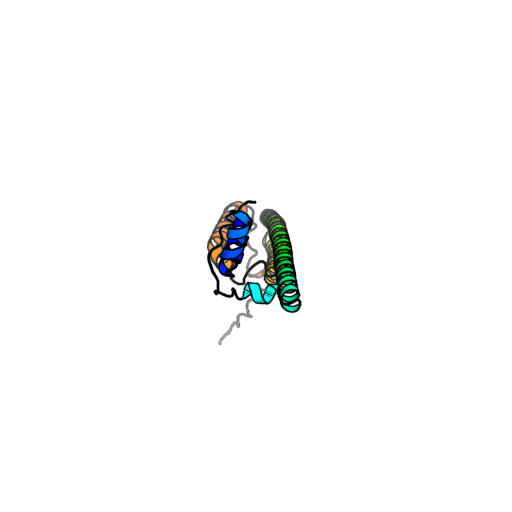6.392 0.872 1.00 83.44 79 THR A C 1
ATOM 608 O O . THR A 1 79 ? 2.335 6.604 2.020 1.00 83.44 79 THR A O 1
ATOM 611 N N . SER A 1 80 ? 2.018 6.754 -0.200 1.00 83.50 80 SER A N 1
ATOM 612 C CA . SER A 1 80 ? 0.703 7.384 -0.105 1.00 83.50 80 SER A CA 1
ATOM 613 C C . SER A 1 80 ? -0.326 6.451 0.531 1.00 83.50 80 SER A C 1
ATOM 615 O O . SER A 1 80 ? -1.058 6.881 1.420 1.00 83.50 80 SER A O 1
ATOM 617 N N . PHE A 1 81 ? -0.342 5.174 0.140 1.00 83.56 81 PHE A N 1
ATOM 618 C CA . PHE A 1 81 ? -1.216 4.167 0.732 1.00 83.56 81 PHE A CA 1
ATOM 619 C C . PHE A 1 81 ? -0.971 4.012 2.236 1.00 83.56 81 PHE A C 1
ATOM 621 O O . PHE A 1 81 ? -1.929 4.073 2.996 1.00 83.56 81 PHE A O 1
ATOM 628 N N . ILE A 1 82 ? 0.290 3.907 2.676 1.00 84.56 82 ILE A N 1
ATOM 629 C CA . ILE A 1 82 ? 0.651 3.796 4.104 1.00 84.56 82 ILE A CA 1
ATOM 630 C C . ILE A 1 82 ? 0.168 5.019 4.896 1.00 84.56 82 ILE A C 1
ATOM 632 O O . ILE A 1 82 ? -0.350 4.898 6.007 1.00 84.56 82 ILE A O 1
ATOM 636 N N . SER A 1 83 ? 0.322 6.219 4.331 1.00 87.75 83 SER A N 1
ATOM 637 C CA . SER A 1 83 ? -0.156 7.439 4.984 1.00 87.75 83 SER A CA 1
ATOM 638 C C . SER A 1 83 ? -1.685 7.459 5.100 1.00 87.75 83 SER A C 1
ATOM 640 O O . SER A 1 83 ? -2.218 7.794 6.158 1.00 87.75 83 SER A O 1
ATOM 642 N N . GLN A 1 84 ? -2.392 7.061 4.039 1.00 86.06 84 GLN A N 1
ATOM 643 C CA . GLN A 1 84 ? -3.855 7.020 4.015 1.00 86.06 84 GLN A CA 1
ATOM 644 C C . GLN A 1 84 ? -4.419 5.911 4.913 1.00 86.06 84 GLN A C 1
ATOM 646 O O . GLN A 1 84 ? -5.406 6.142 5.609 1.00 86.06 84 GLN A O 1
ATOM 651 N N . SER A 1 85 ? -3.770 4.745 4.985 1.00 84.56 85 SER A N 1
ATOM 652 C CA . SER A 1 85 ? -4.179 3.662 5.885 1.00 84.56 85 SER A CA 1
ATOM 653 C C . SER A 1 85 ? -4.061 4.070 7.353 1.00 84.56 85 SER A C 1
ATOM 655 O O . SER A 1 85 ? -4.960 3.773 8.133 1.00 84.56 85 SER A O 1
ATOM 657 N N . GLY A 1 86 ? -3.019 4.825 7.724 1.00 85.19 86 GLY A N 1
ATOM 658 C CA . GLY A 1 86 ? -2.894 5.374 9.079 1.00 85.19 86 GLY A CA 1
ATOM 659 C C . GLY A 1 86 ? -4.013 6.363 9.431 1.00 85.19 86 GLY A C 1
ATOM 660 O O . GLY A 1 86 ? -4.538 6.347 10.542 1.00 85.19 86 GLY A O 1
ATOM 661 N N . GLN A 1 87 ? -4.445 7.193 8.475 1.00 88.62 87 GLN A N 1
ATOM 662 C CA . GLN A 1 87 ? -5.588 8.095 8.679 1.00 88.62 87 GLN A CA 1
ATOM 663 C C . GLN A 1 87 ? -6.910 7.332 8.829 1.00 88.62 87 GLN A C 1
ATOM 665 O O . GLN A 1 87 ? -7.757 7.716 9.641 1.00 88.62 87 GLN A O 1
ATOM 670 N N . ILE A 1 88 ? -7.085 6.245 8.073 1.00 88.50 88 ILE A N 1
ATOM 671 C CA . ILE A 1 88 ? -8.241 5.358 8.213 1.00 88.50 88 ILE A CA 1
ATOM 672 C C . ILE A 1 88 ? -8.229 4.690 9.587 1.00 88.50 88 ILE A C 1
ATOM 674 O O . ILE A 1 88 ? -9.259 4.710 10.251 1.00 88.50 88 ILE A O 1
ATOM 678 N N . GLU A 1 89 ? -7.088 4.184 10.062 1.00 86.81 89 GLU A N 1
ATOM 679 C CA . GLU A 1 89 ? -6.988 3.577 11.397 1.00 86.81 89 GLU A CA 1
ATOM 680 C C . GLU A 1 89 ? -7.404 4.562 12.500 1.00 86.81 89 GLU A C 1
ATOM 682 O O . GLU A 1 89 ? -8.219 4.232 13.364 1.00 86.81 89 GLU A O 1
ATOM 687 N N . LEU A 1 90 ? -6.913 5.803 12.441 1.00 87.88 90 LEU A N 1
ATOM 688 C CA . LEU A 1 90 ? -7.324 6.855 13.375 1.00 87.88 90 LEU A CA 1
ATOM 689 C C . LEU A 1 90 ? -8.829 7.144 13.283 1.00 87.88 90 LEU A C 1
ATOM 691 O O . LEU A 1 90 ? -9.483 7.333 14.309 1.00 87.88 90 LEU A O 1
ATOM 695 N N . SER A 1 91 ? -9.387 7.136 12.071 1.00 87.12 91 SER A N 1
ATOM 696 C CA . SER A 1 91 ? -10.825 7.328 11.847 1.00 87.12 91 SER A CA 1
ATOM 697 C C . SER A 1 91 ? -11.651 6.176 12.427 1.00 87.12 91 SER A C 1
ATOM 699 O O . SER A 1 91 ? -12.692 6.432 13.026 1.00 87.12 91 SER A O 1
ATOM 701 N N . VAL A 1 92 ? -11.178 4.928 12.313 1.00 88.12 92 VAL A N 1
ATOM 702 C CA . VAL A 1 92 ? -11.801 3.750 12.940 1.00 88.12 92 VAL A CA 1
ATOM 703 C C . VAL A 1 92 ? -11.796 3.900 14.458 1.00 88.12 92 VAL A C 1
ATOM 705 O O . VAL A 1 92 ? -12.849 3.808 15.078 1.00 88.12 92 VAL A O 1
ATOM 708 N N . ARG A 1 93 ? -10.643 4.198 15.067 1.00 87.06 93 ARG A N 1
ATOM 709 C CA . ARG A 1 93 ? -10.544 4.371 16.529 1.00 87.06 93 ARG A CA 1
ATOM 710 C C . ARG A 1 93 ? -11.436 5.506 17.031 1.00 87.06 93 ARG A C 1
ATOM 712 O O . ARG A 1 93 ? -12.119 5.355 18.039 1.00 87.06 93 ARG A O 1
ATOM 719 N N . SER A 1 94 ? -11.477 6.621 16.303 1.00 87.44 94 SER A N 1
ATOM 720 C CA . SER A 1 94 ? -12.377 7.730 16.623 1.00 87.44 94 SER A CA 1
ATOM 721 C C . SER A 1 94 ? -13.848 7.325 16.503 1.00 87.44 94 SER A C 1
ATOM 723 O O . SER A 1 94 ? -14.638 7.702 17.363 1.00 87.44 94 SER A O 1
ATOM 725 N N . ALA A 1 95 ? -14.226 6.558 15.476 1.00 86.69 95 ALA A N 1
ATOM 726 C CA . ALA A 1 95 ? -15.593 6.070 15.297 1.00 86.69 95 ALA A CA 1
ATOM 727 C C . ALA A 1 95 ? -16.018 5.108 16.419 1.00 86.69 95 ALA A C 1
ATOM 729 O O . ALA A 1 95 ? -17.122 5.232 16.943 1.00 86.69 95 ALA A O 1
ATOM 730 N N . LEU A 1 96 ? -15.128 4.197 16.826 1.00 86.75 96 LEU A N 1
ATOM 731 C CA . LEU A 1 96 ? -15.386 3.203 17.875 1.00 86.75 96 LEU A CA 1
ATOM 732 C C . LEU A 1 96 ? -15.526 3.817 19.274 1.00 86.75 96 LEU A C 1
ATOM 734 O O . LEU A 1 96 ? -16.152 3.207 20.134 1.00 86.75 96 LEU A O 1
ATOM 738 N N . SER A 1 97 ? -14.981 5.016 19.503 1.00 84.81 97 SER A N 1
ATOM 739 C CA . SER A 1 97 ? -15.140 5.738 20.775 1.00 84.81 97 SER A CA 1
ATOM 740 C C . SER A 1 97 ? -16.536 6.343 20.988 1.00 84.81 97 SER A C 1
ATOM 742 O O . SER A 1 97 ? -16.843 6.819 22.080 1.00 84.81 97 SER A O 1
ATOM 744 N N . GLY A 1 98 ? -17.379 6.356 19.950 1.00 82.81 98 GLY A N 1
ATOM 745 C CA . GLY A 1 98 ? -18.745 6.866 20.023 1.00 82.81 98 GLY A CA 1
ATOM 746 C C . GLY A 1 98 ? -19.741 5.859 20.622 1.00 82.81 98 GLY A C 1
ATOM 747 O O . GLY A 1 98 ? -19.518 4.652 20.550 1.00 82.81 98 GLY A O 1
ATOM 748 N N . PRO A 1 99 ? -20.882 6.334 21.159 1.00 77.38 99 PRO A N 1
ATOM 749 C CA . PRO A 1 99 ? -21.923 5.465 21.714 1.00 77.38 99 PRO A CA 1
ATOM 750 C C . PRO A 1 99 ? -22.660 4.631 20.649 1.00 77.38 99 PRO A C 1
ATOM 752 O O . PRO A 1 99 ? -23.141 3.547 20.962 1.00 77.38 99 PRO A O 1
ATOM 755 N N . ASP A 1 100 ? -22.737 5.108 19.401 1.00 82.44 100 ASP A N 1
ATOM 756 C CA . ASP A 1 100 ? -23.236 4.348 18.246 1.00 82.44 100 ASP A CA 1
ATOM 757 C C . ASP A 1 100 ? -22.186 4.375 17.119 1.00 82.44 100 ASP A C 1
ATOM 759 O O . ASP A 1 100 ? -22.146 5.322 16.326 1.00 82.44 100 ASP A O 1
ATOM 763 N N . PRO A 1 101 ? -21.281 3.381 17.060 1.00 81.94 101 PRO A N 1
ATOM 764 C CA . PRO A 1 101 ? -20.153 3.406 16.136 1.00 81.94 101 PRO A CA 1
ATOM 765 C C . PRO A 1 101 ? -20.538 2.970 14.712 1.00 81.94 101 PRO A C 1
ATOM 767 O O . PRO A 1 101 ? -19.797 3.241 13.765 1.00 81.94 101 PRO A O 1
ATOM 770 N N . MET A 1 102 ? -21.682 2.299 14.527 1.00 82.31 102 MET A N 1
ATOM 771 C CA . MET A 1 102 ? -22.031 1.633 13.264 1.00 82.31 102 MET A CA 1
ATOM 772 C C . MET A 1 102 ? -22.183 2.563 12.050 1.00 82.31 102 MET A C 1
ATOM 774 O O . MET A 1 102 ? -21.684 2.210 10.976 1.00 82.31 102 MET A O 1
ATOM 778 N N . PRO A 1 103 ? -22.815 3.746 12.159 1.00 84.06 103 PRO A N 1
ATOM 779 C CA . PRO A 1 103 ? -22.896 4.682 11.039 1.00 84.06 103 PRO A CA 1
ATOM 780 C C . PRO A 1 103 ? -21.509 5.161 10.593 1.00 84.06 103 PRO A C 1
ATOM 782 O O . PRO A 1 103 ? -21.187 5.128 9.407 1.00 84.06 103 PRO A O 1
ATOM 785 N N . ALA A 1 104 ? -20.655 5.523 11.552 1.00 82.81 104 ALA A N 1
ATOM 786 C CA . ALA A 1 104 ? -19.305 6.003 11.275 1.00 82.81 104 ALA A CA 1
ATOM 787 C C . ALA A 1 104 ? -18.399 4.891 10.715 1.00 82.81 104 ALA A C 1
ATOM 789 O O . ALA A 1 104 ? -17.612 5.135 9.801 1.00 82.81 104 ALA A O 1
ATOM 790 N N . LEU A 1 105 ? -18.546 3.653 11.200 1.00 84.44 105 LEU A N 1
ATOM 791 C CA . LEU A 1 105 ? -17.875 2.472 10.647 1.00 84.44 105 LEU A CA 1
ATOM 792 C C . LEU A 1 105 ? -18.252 2.221 9.182 1.00 84.44 105 LEU A C 1
ATOM 794 O O . LEU A 1 105 ? -17.374 1.898 8.382 1.00 84.44 105 LEU A O 1
ATOM 798 N N . ASN A 1 106 ? -19.523 2.399 8.808 1.00 86.06 106 ASN A N 1
ATOM 799 C CA . ASN A 1 106 ? -19.956 2.259 7.414 1.00 86.06 106 ASN A CA 1
ATOM 800 C C . ASN A 1 106 ? -19.319 3.316 6.502 1.00 86.06 106 ASN A C 1
ATOM 802 O O . ASN A 1 106 ? -18.853 2.977 5.413 1.00 86.06 106 ASN A O 1
ATOM 806 N N . ASP A 1 107 ? -19.227 4.567 6.954 1.00 86.44 107 ASP A N 1
ATOM 807 C CA . ASP A 1 107 ? -18.555 5.628 6.196 1.00 86.44 107 ASP A CA 1
ATOM 808 C C . ASP A 1 107 ? -17.057 5.348 6.027 1.00 86.44 107 ASP A C 1
ATOM 810 O O . ASP A 1 107 ? -16.485 5.563 4.954 1.00 86.44 107 ASP A O 1
ATOM 814 N N . VAL A 1 108 ? -16.406 4.844 7.078 1.00 87.62 108 VAL A N 1
ATOM 815 C CA . VAL A 1 108 ? -14.991 4.459 7.022 1.00 87.62 108 VAL A CA 1
ATOM 816 C C . VAL A 1 108 ? -14.784 3.265 6.090 1.00 87.62 108 VAL A C 1
ATOM 818 O O . VAL A 1 108 ? -13.836 3.272 5.304 1.00 87.62 108 VAL A O 1
ATOM 821 N N . LYS A 1 109 ? -15.692 2.284 6.105 1.00 86.56 109 LYS A N 1
ATOM 822 C CA . LYS A 1 109 ? -15.668 1.145 5.182 1.00 86.56 109 LYS A CA 1
ATOM 823 C C . LYS A 1 109 ? -15.743 1.599 3.726 1.00 86.56 109 LYS A C 1
ATOM 825 O O . LYS A 1 109 ? -14.925 1.161 2.928 1.00 86.56 109 LYS A O 1
ATOM 830 N N . LEU A 1 110 ? -16.659 2.508 3.389 1.00 87.81 110 LEU A N 1
ATOM 831 C CA . LEU A 1 110 ? -16.776 3.032 2.022 1.00 87.81 110 LEU A CA 1
ATOM 832 C C . LEU A 1 110 ? -15.480 3.709 1.553 1.00 87.81 110 LEU A C 1
ATOM 834 O O . LEU A 1 110 ? -15.044 3.493 0.424 1.00 87.81 110 LEU A O 1
ATOM 838 N N . LYS A 1 111 ? -14.832 4.489 2.428 1.00 87.00 111 LYS A N 1
ATOM 839 C CA . LYS A 1 111 ? -13.536 5.122 2.125 1.00 87.00 111 LYS A CA 1
ATOM 840 C C . LYS A 1 111 ? -12.416 4.097 1.949 1.00 87.00 111 LYS A C 1
ATOM 842 O O . LYS A 1 111 ? -11.562 4.270 1.083 1.00 87.00 111 LYS A O 1
ATOM 847 N N . LEU A 1 112 ? -12.406 3.047 2.768 1.00 86.75 112 LEU A N 1
ATOM 848 C CA . LEU A 1 112 ? -11.426 1.969 2.668 1.00 86.75 112 LEU A CA 1
ATOM 849 C C . LEU A 1 112 ? -11.606 1.171 1.371 1.00 86.75 112 LEU A C 1
ATOM 851 O O . LEU A 1 112 ? -10.619 0.904 0.689 1.00 86.75 112 LEU A O 1
ATOM 855 N N . ASP A 1 113 ? -12.846 0.842 1.008 1.00 86.44 113 ASP A N 1
ATOM 856 C CA . ASP A 1 113 ? -13.169 0.126 -0.228 1.00 86.44 113 ASP A CA 1
ATOM 857 C C . ASP A 1 113 ? -12.725 0.929 -1.464 1.00 86.44 113 ASP A C 1
ATOM 859 O O . ASP A 1 113 ? -12.096 0.368 -2.364 1.00 86.44 113 ASP A O 1
ATOM 863 N N . ASP A 1 114 ? -12.960 2.247 -1.483 1.00 88.19 114 ASP A N 1
ATOM 864 C CA . ASP A 1 114 ? -12.497 3.137 -2.558 1.00 88.19 114 ASP A CA 1
ATOM 865 C C . ASP A 1 114 ? -10.961 3.206 -2.632 1.00 88.19 114 ASP A C 1
ATOM 867 O O . ASP A 1 114 ? -10.366 3.063 -3.706 1.00 88.19 114 ASP A O 1
ATOM 871 N N . LEU A 1 115 ? -10.290 3.325 -1.479 1.00 86.06 115 LEU A N 1
ATOM 872 C CA . LEU A 1 115 ? -8.829 3.327 -1.407 1.00 86.06 115 LEU A CA 1
ATOM 873 C C . LEU A 1 115 ? -8.234 2.021 -1.946 1.00 86.06 115 LEU A C 1
ATOM 875 O O . LEU A 1 115 ? -7.280 2.044 -2.730 1.00 86.06 115 LEU A O 1
ATOM 879 N N . VAL A 1 116 ? -8.785 0.878 -1.536 1.00 84.94 116 VAL A N 1
ATOM 880 C CA . VAL A 1 116 ? -8.334 -0.442 -1.991 1.00 84.94 116 VAL A CA 1
ATOM 881 C C . VAL A 1 116 ? -8.589 -0.600 -3.487 1.00 84.94 116 VAL A C 1
ATOM 883 O O . VAL A 1 116 ? -7.672 -0.985 -4.215 1.00 84.94 116 VAL A O 1
ATOM 886 N N . ALA A 1 117 ? -9.786 -0.253 -3.968 1.00 85.44 117 ALA A N 1
ATOM 887 C CA . ALA A 1 117 ? -10.134 -0.334 -5.384 1.00 85.44 117 ALA A CA 1
ATOM 888 C C . ALA A 1 117 ? -9.181 0.499 -6.251 1.00 85.44 117 ALA A C 1
ATOM 890 O O . ALA A 1 117 ? -8.669 0.006 -7.261 1.00 85.44 117 ALA A O 1
ATOM 891 N N . ARG A 1 118 ? -8.864 1.725 -5.819 1.00 85.38 118 ARG A N 1
ATOM 892 C CA . ARG A 1 118 ? -7.904 2.595 -6.502 1.00 85.38 118 ARG A CA 1
ATOM 893 C C . ARG A 1 118 ? -6.498 1.998 -6.541 1.00 85.38 118 ARG A C 1
ATOM 895 O O . ARG A 1 118 ? -5.884 1.964 -7.602 1.00 85.38 118 ARG A O 1
ATOM 902 N N . ASN A 1 119 ? -5.995 1.481 -5.421 1.00 82.69 119 ASN A N 1
ATOM 903 C CA . ASN A 1 119 ? -4.648 0.898 -5.369 1.00 82.69 119 ASN A CA 1
ATOM 904 C C . ASN A 1 119 ? -4.533 -0.412 -6.170 1.00 82.69 119 ASN A C 1
ATOM 906 O O . ASN A 1 119 ? -3.471 -0.710 -6.723 1.00 82.69 119 ASN A O 1
ATOM 910 N N . VAL A 1 120 ? -5.619 -1.183 -6.277 1.00 83.75 120 VAL A N 1
ATOM 911 C CA . VAL A 1 120 ? -5.692 -2.341 -7.182 1.00 83.75 120 VAL A CA 1
ATOM 912 C C . VAL A 1 120 ? -5.687 -1.882 -8.644 1.00 83.75 120 VAL A C 1
ATOM 914 O O . VAL A 1 120 ? -4.941 -2.438 -9.449 1.00 83.75 120 VAL A O 1
ATOM 917 N N . ALA A 1 121 ? -6.457 -0.844 -8.994 1.00 84.12 121 ALA A N 1
ATOM 918 C CA . ALA A 1 121 ? -6.498 -0.292 -10.352 1.00 84.12 121 ALA A CA 1
ATOM 919 C C . ALA A 1 121 ? -5.149 0.307 -10.796 1.00 84.12 121 ALA A C 1
ATOM 921 O O . ALA A 1 121 ? -4.744 0.143 -11.946 1.00 84.12 121 ALA A O 1
ATOM 922 N N . GLU A 1 122 ? -4.423 0.950 -9.879 1.00 81.50 122 GLU A N 1
ATOM 923 C CA . GLU A 1 122 ? -3.083 1.507 -10.118 1.00 81.50 122 GLU A CA 1
ATOM 924 C C . GLU A 1 122 ? -1.971 0.432 -10.099 1.00 81.50 122 GLU A C 1
ATOM 926 O O . GLU A 1 122 ? -0.801 0.727 -10.357 1.00 81.50 122 GLU A O 1
ATOM 931 N N . GLY A 1 123 ? -2.320 -0.837 -9.844 1.00 75.00 123 GLY A N 1
ATOM 932 C CA . GLY A 1 123 ? -1.396 -1.972 -9.896 1.00 75.00 123 GLY A CA 1
ATOM 933 C C . GLY A 1 123 ? -0.394 -2.017 -8.741 1.00 75.00 123 GLY A C 1
ATOM 934 O O . GLY A 1 123 ? 0.679 -2.611 -8.885 1.00 75.00 123 GLY A O 1
ATOM 935 N N . VAL A 1 124 ? -0.726 -1.379 -7.614 1.00 76.50 124 VAL A N 1
ATOM 936 C CA . VAL A 1 124 ? 0.054 -1.436 -6.367 1.00 76.50 124 VAL A CA 1
ATOM 937 C C . VAL A 1 124 ? -0.130 -2.799 -5.704 1.00 76.50 124 VAL A C 1
ATOM 939 O O . VAL A 1 124 ? 0.846 -3.423 -5.291 1.00 76.50 124 VAL A O 1
ATOM 942 N N . PHE A 1 125 ? -1.373 -3.290 -5.671 1.00 74.50 125 PHE A N 1
ATOM 943 C CA . PHE A 1 125 ? -1.725 -4.610 -5.152 1.00 74.50 125 PHE A CA 1
ATOM 944 C C . PHE A 1 125 ? -2.279 -5.506 -6.257 1.00 74.50 125 PHE A C 1
ATOM 946 O O . PHE A 1 125 ? -3.065 -5.074 -7.099 1.00 74.50 125 PHE A O 1
ATOM 953 N N . THR A 1 126 ? -1.914 -6.783 -6.226 1.00 73.19 126 THR A N 1
ATOM 954 C CA . THR A 1 126 ? -2.591 -7.820 -7.007 1.00 73.19 126 THR A CA 1
ATOM 955 C C . THR A 1 126 ? -3.891 -8.233 -6.314 1.00 73.19 126 THR A C 1
ATOM 957 O O . THR A 1 126 ? -3.976 -8.283 -5.083 1.00 73.19 126 THR A O 1
ATOM 960 N N . GLN A 1 127 ? -4.930 -8.539 -7.097 1.00 69.56 127 GLN A N 1
ATOM 961 C CA . GLN A 1 127 ? -6.168 -9.092 -6.543 1.00 69.56 127 GLN A CA 1
ATOM 962 C C . GLN A 1 127 ? -5.851 -10.348 -5.716 1.00 69.56 127 GLN A C 1
ATOM 964 O O . GLN A 1 127 ? -5.133 -11.234 -6.175 1.00 69.56 127 GLN A O 1
ATOM 969 N N . GLY A 1 128 ? -6.361 -10.403 -4.483 1.00 66.94 128 GLY A N 1
ATOM 970 C CA . GLY A 1 128 ? -6.147 -11.527 -3.566 1.00 66.94 128 GLY A CA 1
ATOM 971 C C . GLY A 1 128 ? -5.000 -11.364 -2.563 1.00 66.94 128 GLY A C 1
ATOM 972 O O . GLY A 1 128 ? -4.920 -12.169 -1.640 1.00 66.94 128 GLY A O 1
ATOM 973 N N . VAL A 1 129 ? -4.179 -10.306 -2.648 1.00 70.50 129 VAL A N 1
ATOM 974 C CA . VAL A 1 129 ? -3.123 -10.019 -1.645 1.00 70.50 129 VAL A CA 1
ATOM 975 C C . VAL A 1 129 ? -3.691 -9.902 -0.232 1.00 70.50 129 VAL A C 1
ATOM 977 O O . VAL A 1 129 ? -3.020 -10.267 0.721 1.00 70.50 129 VAL A O 1
ATOM 980 N N . PHE A 1 130 ? -4.936 -9.463 -0.071 1.00 68.44 130 PHE A N 1
ATOM 981 C CA . PHE A 1 130 ? -5.564 -9.322 1.245 1.00 68.44 130 PHE A CA 1
ATOM 982 C C . PHE A 1 130 ? -6.065 -10.644 1.846 1.00 68.44 130 PHE A C 1
ATOM 984 O O . PHE A 1 130 ? -6.303 -10.712 3.047 1.00 68.44 130 PHE A O 1
ATOM 991 N N . ALA A 1 131 ? -6.194 -11.716 1.053 1.00 75.69 131 ALA A N 1
ATOM 992 C CA . ALA A 1 131 ? -6.661 -13.006 1.566 1.00 75.69 131 ALA A CA 1
ATOM 993 C C . ALA A 1 131 ? -5.662 -13.631 2.554 1.00 75.69 131 ALA A C 1
ATOM 995 O O . ALA A 1 131 ? -6.079 -14.265 3.518 1.00 75.69 131 ALA A O 1
ATOM 996 N N . GLN A 1 132 ? -4.360 -13.403 2.350 1.00 77.62 132 GLN A N 1
ATOM 997 C CA . GLN A 1 132 ? -3.309 -13.918 3.235 1.00 77.62 132 GLN A CA 1
ATOM 998 C C . GLN A 1 132 ? -3.253 -13.197 4.594 1.00 77.62 132 GLN A C 1
ATOM 1000 O O . GLN A 1 132 ? -2.754 -13.767 5.554 1.00 77.62 132 GLN A O 1
ATOM 1005 N N . TYR A 1 133 ? -3.806 -11.982 4.685 1.00 77.56 133 TYR A N 1
ATOM 1006 C CA . TYR A 1 133 ? -3.818 -11.165 5.906 1.00 77.56 133 TYR A CA 1
ATOM 1007 C C . TYR A 1 133 ? -5.154 -11.224 6.654 1.00 77.56 133 TYR A C 1
ATOM 1009 O O . TYR A 1 133 ? -5.346 -10.507 7.631 1.00 77.56 133 TYR A O 1
ATOM 1017 N N . ARG A 1 134 ? -6.096 -12.072 6.217 1.00 77.75 134 ARG A N 1
ATOM 1018 C CA . ARG A 1 134 ? -7.427 -12.152 6.832 1.00 77.75 134 ARG A CA 1
ATOM 1019 C C . ARG A 1 134 ? -7.356 -12.488 8.326 1.00 77.75 134 ARG A C 1
ATOM 1021 O O . ARG A 1 134 ? -8.037 -11.843 9.103 1.00 77.75 134 ARG A O 1
ATOM 1028 N N . GLY A 1 135 ? -6.484 -13.415 8.727 1.00 80.25 135 GLY A N 1
ATOM 1029 C CA . GLY A 1 135 ? -6.328 -13.771 10.143 1.00 80.25 135 GLY A CA 1
ATOM 1030 C C . GLY A 1 135 ? -5.778 -12.631 11.011 1.00 80.25 135 GLY A C 1
ATOM 1031 O O . GLY A 1 135 ? -6.184 -12.490 12.158 1.00 80.25 135 GLY A O 1
ATOM 1032 N N . GLU A 1 136 ? -4.896 -11.789 10.465 1.00 82.81 136 GLU A N 1
ATOM 1033 C CA . GLU A 1 136 ? -4.409 -10.591 11.166 1.00 82.81 136 GLU A CA 1
ATOM 1034 C C . GLU A 1 136 ? -5.509 -9.531 11.283 1.00 82.81 136 GLU A C 1
ATOM 1036 O O . GLU A 1 136 ? -5.633 -8.882 12.320 1.00 82.81 136 GLU A O 1
ATOM 1041 N N . ALA A 1 137 ? -6.332 -9.382 10.239 1.00 80.12 137 ALA A N 1
ATOM 1042 C CA . ALA A 1 137 ? -7.485 -8.491 10.262 1.00 80.12 137 ALA A CA 1
ATOM 1043 C C . ALA A 1 137 ? -8.531 -8.942 11.293 1.00 80.12 137 ALA A C 1
ATOM 1045 O O . ALA A 1 137 ? -9.018 -8.109 12.051 1.00 80.12 137 ALA A O 1
ATOM 1046 N N . ASP A 1 138 ? -8.821 -10.244 11.365 1.00 83.75 138 ASP A N 1
ATOM 1047 C CA . ASP A 1 138 ? -9.750 -10.813 12.347 1.00 83.75 138 ASP A CA 1
ATOM 1048 C C . ASP A 1 138 ? -9.229 -10.588 13.779 1.00 83.75 138 ASP A C 1
ATOM 1050 O O . ASP A 1 138 ? -9.955 -10.071 14.623 1.00 83.75 138 ASP A O 1
ATOM 1054 N N . ALA A 1 139 ? -7.940 -10.850 14.031 1.00 86.06 139 ALA A N 1
ATOM 1055 C CA . ALA A 1 139 ? -7.321 -10.594 15.334 1.00 86.06 139 ALA A CA 1
ATOM 1056 C C . ALA A 1 139 ? -7.346 -9.103 15.726 1.00 86.06 139 ALA A C 1
ATOM 1058 O O . ALA A 1 139 ? -7.563 -8.763 16.892 1.00 86.06 139 ALA A O 1
ATOM 1059 N N . LEU A 1 140 ? -7.143 -8.199 14.761 1.00 82.75 140 LEU A N 1
ATOM 1060 C CA . LEU A 1 140 ? -7.253 -6.760 14.995 1.00 82.75 140 LEU A CA 1
ATOM 1061 C C . LEU A 1 140 ? -8.700 -6.366 15.318 1.00 82.75 140 LEU A C 1
ATOM 1063 O O . LEU A 1 140 ? -8.925 -5.597 16.252 1.00 82.75 140 LEU A O 1
ATOM 1067 N N . CYS A 1 141 ? -9.677 -6.904 14.588 1.00 84.69 141 CYS A N 1
ATOM 1068 C CA . CYS A 1 141 ? -11.094 -6.699 14.874 1.00 84.69 141 CYS A CA 1
ATOM 1069 C C . CYS A 1 141 ? -11.455 -7.168 16.284 1.00 84.69 141 CYS A C 1
ATOM 1071 O O . CYS A 1 141 ? -12.070 -6.400 17.020 1.00 84.69 141 CYS A O 1
ATOM 1073 N N . ASP A 1 142 ? -11.019 -8.361 16.686 1.00 88.88 142 ASP A N 1
ATOM 1074 C CA . ASP A 1 142 ? -11.263 -8.890 18.030 1.00 88.88 142 ASP A CA 1
ATOM 1075 C C . ASP A 1 142 ? -10.664 -7.977 19.108 1.00 88.88 142 ASP A C 1
ATOM 1077 O O . ASP A 1 142 ? -11.339 -7.653 20.085 1.00 88.88 142 ASP A O 1
ATOM 1081 N N . SER A 1 143 ? -9.436 -7.485 18.898 1.00 88.00 143 SER A N 1
ATOM 1082 C CA . SER A 1 143 ? -8.800 -6.541 19.828 1.00 88.00 143 SER A CA 1
ATOM 1083 C C . SER A 1 143 ? -9.570 -5.220 19.946 1.00 88.00 143 SER A C 1
ATOM 1085 O O . SER A 1 143 ? -9.796 -4.727 21.046 1.00 88.00 143 SER A O 1
ATOM 1087 N N . LEU A 1 144 ? -10.055 -4.675 18.826 1.00 85.00 144 LEU A N 1
ATOM 1088 C CA . LEU A 1 144 ? -10.830 -3.435 18.809 1.00 85.00 144 LEU A CA 1
ATOM 1089 C C . LEU A 1 144 ? -12.205 -3.611 19.455 1.00 85.00 144 LEU A C 1
ATOM 1091 O O . LEU A 1 144 ? -12.691 -2.696 20.113 1.00 85.00 144 LEU A O 1
ATOM 1095 N N . VAL A 1 145 ? -12.841 -4.770 19.280 1.00 86.19 145 VAL A N 1
ATOM 1096 C CA . VAL A 1 145 ? -14.090 -5.080 19.983 1.00 86.19 145 VAL A CA 1
ATOM 1097 C C . VAL A 1 145 ? -13.829 -5.146 21.481 1.00 86.19 145 VAL A C 1
ATOM 1099 O O . VAL A 1 145 ? -14.552 -4.506 22.232 1.00 86.19 145 VAL A O 1
ATOM 1102 N N . GLN A 1 146 ? -12.778 -5.842 21.912 1.00 88.06 146 GLN A N 1
ATOM 1103 C CA . GLN A 1 146 ? -12.439 -5.967 23.327 1.00 88.06 146 GLN A CA 1
ATOM 1104 C C . GLN A 1 146 ? -12.134 -4.615 23.993 1.00 88.06 146 GLN A C 1
ATOM 1106 O O . GLN A 1 146 ? -12.528 -4.400 25.136 1.00 88.06 146 GLN A O 1
ATOM 1111 N N . ASP A 1 147 ? -11.467 -3.702 23.284 1.00 86.94 147 ASP A N 1
ATOM 1112 C CA . ASP A 1 147 ? -11.088 -2.390 23.820 1.00 86.94 147 ASP A CA 1
ATOM 1113 C C . ASP A 1 147 ? -12.272 -1.411 23.933 1.00 86.94 147 ASP A C 1
ATOM 1115 O O . ASP A 1 147 ? -12.257 -0.519 24.785 1.00 86.94 147 ASP A O 1
ATOM 1119 N N . PHE A 1 148 ? -13.285 -1.536 23.065 1.00 85.88 148 PHE A N 1
ATOM 1120 C CA . PHE A 1 148 ? -14.335 -0.520 22.916 1.00 85.88 148 PHE A CA 1
ATOM 1121 C C . PHE A 1 148 ? -15.761 -1.007 23.208 1.00 85.88 148 PHE A C 1
ATOM 1123 O O . PHE A 1 148 ? -16.641 -0.164 23.398 1.00 85.88 148 PHE A O 1
ATOM 1130 N N . SER A 1 149 ? -16.013 -2.321 23.289 1.00 83.50 149 SER A N 1
ATOM 1131 C CA . SER A 1 149 ? -17.371 -2.876 23.425 1.00 83.50 149 SER A CA 1
ATOM 1132 C C . SER A 1 149 ? -18.133 -2.362 24.638 1.00 83.50 149 SER A C 1
ATOM 1134 O O . SER A 1 149 ? -19.352 -2.216 24.582 1.00 83.50 149 SER A O 1
ATOM 1136 N N . ASP A 1 150 ? -17.418 -2.058 25.719 1.00 84.00 150 ASP A N 1
ATOM 1137 C CA . ASP A 1 150 ? -18.002 -1.602 26.982 1.00 84.00 150 ASP A CA 1
ATOM 1138 C C . ASP A 1 150 ? -18.625 -0.200 26.881 1.00 84.00 150 ASP A C 1
ATOM 1140 O O . ASP A 1 150 ? -19.451 0.179 27.714 1.00 84.00 150 ASP A O 1
ATOM 1144 N N . TYR A 1 151 ? -18.253 0.575 25.858 1.00 80.81 151 TYR A N 1
ATOM 1145 C CA . TYR A 1 151 ? -18.734 1.940 25.637 1.00 80.81 151 TYR A CA 1
ATOM 1146 C C . TYR A 1 151 ? -19.898 2.021 24.644 1.00 80.81 151 TYR A C 1
ATOM 1148 O O . TYR A 1 151 ? -20.464 3.100 24.449 1.00 80.81 151 TYR A O 1
ATOM 1156 N N . TRP A 1 152 ? -20.261 0.908 24.006 1.00 83.69 152 TRP A N 1
ATOM 1157 C CA . TRP A 1 152 ? -21.290 0.898 22.973 1.00 83.69 152 TRP A CA 1
ATOM 1158 C C . TRP A 1 152 ? -22.686 0.785 23.569 1.00 83.69 152 TRP A C 1
ATOM 1160 O O . TRP A 1 152 ? -22.954 -0.008 24.474 1.00 83.69 152 TRP A O 1
ATOM 1170 N N . ALA A 1 153 ? -23.608 1.577 23.025 1.00 78.19 153 ALA A N 1
ATOM 1171 C CA . ALA A 1 153 ? -25.015 1.425 23.334 1.00 78.19 153 ALA A CA 1
ATOM 1172 C C . ALA A 1 153 ? -25.506 0.050 22.844 1.00 78.19 153 ALA A C 1
ATOM 1174 O O . ALA A 1 153 ? -25.074 -0.426 21.787 1.00 78.19 153 ALA A O 1
ATOM 1175 N N . PRO A 1 154 ? -26.424 -0.600 23.582 1.00 73.88 154 PRO A N 1
ATOM 1176 C CA . PRO A 1 154 ? -27.020 -1.842 23.121 1.00 73.88 154 PRO A CA 1
ATOM 1177 C C . PRO A 1 154 ? -27.697 -1.616 21.761 1.00 73.88 154 PRO A C 1
ATOM 1179 O O . PRO A 1 154 ? -28.279 -0.549 21.534 1.00 73.88 154 PRO A O 1
ATOM 1182 N N . PRO A 1 155 ? -27.639 -2.603 20.851 1.00 70.12 155 PRO A N 1
ATOM 1183 C CA . PRO A 1 155 ? -28.249 -2.468 19.540 1.00 70.12 155 PRO A CA 1
ATOM 1184 C C . PRO A 1 155 ? -29.750 -2.169 19.685 1.00 70.12 155 PRO A C 1
ATOM 1186 O O . PRO A 1 155 ? -30.402 -2.742 20.566 1.00 70.12 155 PRO A O 1
ATOM 1189 N N . PRO A 1 156 ? -30.320 -1.294 18.835 1.00 69.69 156 PRO A N 1
ATOM 1190 C CA . PRO A 1 156 ? -31.745 -1.010 18.875 1.00 69.69 156 PRO A CA 1
ATOM 1191 C C . PRO A 1 156 ? -32.548 -2.307 18.657 1.00 69.69 156 PRO A C 1
ATOM 1193 O O . PRO A 1 156 ? -32.109 -3.164 17.881 1.00 69.69 156 PRO A O 1
ATOM 1196 N N . PRO A 1 157 ? -33.713 -2.467 19.315 1.00 75.12 157 PRO A N 1
ATOM 1197 C CA . PRO A 1 157 ? -34.573 -3.636 19.137 1.00 75.12 157 PRO A CA 1
ATOM 1198 C C . PRO A 1 157 ? -34.897 -3.866 17.654 1.00 75.12 157 PRO A C 1
ATOM 1200 O O . PRO A 1 157 ? -35.086 -2.898 16.916 1.00 75.12 157 PRO A O 1
ATOM 1203 N N . ASP A 1 158 ? -35.002 -5.128 17.219 1.00 66.38 158 ASP A N 1
ATOM 1204 C CA . ASP A 1 158 ? -35.177 -5.494 15.799 1.00 66.38 158 ASP A CA 1
ATOM 1205 C C . ASP A 1 158 ? -36.378 -4.808 15.117 1.00 66.38 158 ASP A C 1
ATOM 1207 O O . ASP A 1 158 ? -36.328 -4.550 13.916 1.00 66.38 158 ASP A O 1
ATOM 1211 N N . ASP A 1 159 ? -37.410 -4.429 15.877 1.00 60.62 159 ASP A N 1
ATOM 1212 C CA . ASP A 1 159 ? -38.592 -3.712 15.375 1.00 60.62 159 ASP A CA 1
ATOM 1213 C C . ASP A 1 159 ? -38.296 -2.263 14.928 1.00 60.62 159 ASP A C 1
ATOM 1215 O O . ASP A 1 159 ? -39.096 -1.656 14.216 1.00 60.62 159 ASP A O 1
ATOM 1219 N N . GLN A 1 160 ? -37.149 -1.698 15.322 1.00 57.72 160 GLN A N 1
ATOM 1220 C CA . GLN A 1 160 ? -36.720 -0.334 14.979 1.00 57.72 160 GLN A CA 1
ATOM 1221 C C . GLN A 1 160 ? -35.536 -0.298 14.001 1.00 57.72 160 GLN A C 1
ATOM 1223 O O . GLN A 1 160 ? -35.069 0.784 13.639 1.00 57.72 160 GLN A O 1
ATOM 1228 N N . ARG A 1 161 ? -35.042 -1.456 13.539 1.00 56.56 161 ARG A N 1
ATOM 1229 C CA . ARG A 1 161 ? -33.930 -1.517 12.579 1.00 56.56 161 ARG A CA 1
ATOM 1230 C C . ARG A 1 161 ? -34.383 -1.005 11.202 1.00 56.56 161 ARG A C 1
ATOM 1232 O O . ARG A 1 161 ? -35.263 -1.619 10.587 1.00 56.56 161 ARG A O 1
ATOM 1239 N N . PRO A 1 162 ? -33.773 0.062 10.651 1.00 52.31 162 PRO A N 1
ATOM 1240 C CA . PRO A 1 162 ? -34.101 0.522 9.309 1.00 52.31 162 PRO A CA 1
ATOM 1241 C C . PRO A 1 162 ? -33.744 -0.577 8.299 1.00 52.31 162 PRO A C 1
ATOM 1243 O O . PRO A 1 162 ? -32.579 -0.925 8.135 1.00 52.31 162 PRO A O 1
ATOM 1246 N N . GLY A 1 163 ? -34.756 -1.156 7.647 1.00 60.38 163 GLY A N 1
ATOM 1247 C CA . GLY A 1 163 ? -34.587 -2.215 6.642 1.00 60.38 163 GLY A CA 1
ATOM 1248 C C . GLY A 1 163 ? -35.003 -3.621 7.086 1.00 60.38 163 GLY A C 1
ATOM 1249 O O . GLY A 1 163 ? -35.164 -4.483 6.226 1.00 60.38 163 GLY A O 1
ATOM 1250 N N . HIS A 1 164 ? -35.279 -3.854 8.375 1.00 52.12 164 HIS A N 1
ATOM 1251 C CA . HIS A 1 164 ? -35.853 -5.119 8.849 1.00 52.12 164 HIS A CA 1
ATOM 1252 C C . HIS A 1 164 ? -37.386 -5.022 8.911 1.00 52.12 164 HIS A C 1
ATOM 1254 O O . HIS A 1 164 ? -38.000 -5.111 9.968 1.00 52.12 164 HIS A O 1
ATOM 1260 N N . ARG A 1 165 ? -38.048 -4.810 7.762 1.00 53.41 165 ARG A N 1
ATOM 1261 C CA . ARG A 1 165 ? -39.491 -5.093 7.700 1.00 53.41 165 ARG A CA 1
ATOM 1262 C C . ARG A 1 165 ? -39.637 -6.603 7.816 1.00 53.41 165 ARG A C 1
ATOM 1264 O O . ARG A 1 165 ? -39.335 -7.309 6.854 1.00 53.41 165 ARG A O 1
ATOM 1271 N N . ARG A 1 166 ? -40.105 -7.099 8.967 1.00 56.31 166 ARG A N 1
ATOM 1272 C CA . ARG A 1 166 ? -40.667 -8.452 9.024 1.00 56.31 166 ARG A CA 1
ATOM 1273 C C . ARG A 1 166 ? -41.672 -8.567 7.871 1.00 56.31 166 ARG A C 1
ATOM 1275 O O . ARG A 1 166 ? -42.525 -7.680 7.750 1.00 56.31 166 ARG A O 1
ATOM 1282 N N . PRO A 1 167 ? -41.567 -9.587 7.000 1.00 61.31 167 PRO A N 1
ATOM 1283 C CA . PRO A 1 167 ? -42.650 -9.864 6.074 1.00 61.31 167 PRO A CA 1
ATOM 1284 C C . PRO A 1 167 ? -43.932 -10.005 6.906 1.00 61.31 167 PRO A C 1
ATOM 1286 O O . PRO A 1 167 ? -43.850 -10.539 8.019 1.00 61.31 167 PRO A O 1
ATOM 1289 N N . PRO A 1 168 ? -45.074 -9.469 6.438 1.00 61.28 168 PRO A N 1
ATOM 1290 C CA . PRO A 1 168 ? -46.326 -9.580 7.168 1.00 61.28 168 PRO A CA 1
ATOM 1291 C C . PRO A 1 168 ? -46.529 -11.052 7.507 1.00 61.28 168 PRO A C 1
ATOM 1293 O O . PRO A 1 168 ? -46.555 -11.906 6.621 1.00 61.28 168 PRO A O 1
ATOM 1296 N N . GLN A 1 169 ? -46.544 -11.338 8.806 1.00 60.78 169 GLN A N 1
ATOM 1297 C CA . GLN A 1 169 ? -46.865 -12.651 9.317 1.00 60.78 169 GLN A CA 1
ATOM 1298 C C . GLN A 1 169 ? -48.326 -12.844 8.938 1.00 60.78 169 GLN A C 1
ATOM 1300 O O . GLN A 1 169 ? -49.197 -12.195 9.508 1.00 60.78 169 GLN A O 1
ATOM 1305 N N . ASP A 1 170 ? -48.555 -13.609 7.873 1.00 60.75 170 ASP A N 1
ATOM 1306 C CA . ASP A 1 170 ? -49.881 -13.971 7.401 1.00 60.75 170 ASP A CA 1
ATOM 1307 C C . ASP A 1 170 ? -50.499 -14.818 8.514 1.00 60.75 170 ASP A C 1
ATOM 1309 O O . ASP A 1 170 ? -50.247 -16.020 8.631 1.00 60.75 170 ASP A O 1
ATOM 1313 N N . SER A 1 171 ? -51.175 -14.143 9.445 1.00 57.75 171 SER A N 1
ATOM 1314 C CA . SER A 1 171 ? -52.000 -14.749 10.476 1.00 57.75 171 SER A CA 1
ATOM 1315 C C . SER A 1 171 ? -53.162 -15.400 9.745 1.00 57.75 171 SER A C 1
ATOM 1317 O O . SER A 1 171 ? -54.240 -14.827 9.599 1.00 57.75 171 SER A O 1
ATOM 1319 N N . GLY A 1 172 ? -52.900 -16.600 9.233 1.00 59.31 172 GLY A N 1
ATOM 1320 C CA . GLY A 1 172 ? -53.920 -17.546 8.841 1.00 59.31 172 GLY A CA 1
ATOM 1321 C C . GLY A 1 172 ? -54.708 -17.925 10.085 1.00 59.31 172 GLY A C 1
ATOM 1322 O O . GLY A 1 172 ? -54.447 -18.960 10.691 1.00 59.31 172 GLY A O 1
ATOM 1323 N N . ASP A 1 173 ? -55.659 -17.071 10.461 1.00 61.59 173 ASP A N 1
ATOM 1324 C CA . ASP A 1 173 ? -56.873 -17.496 11.142 1.00 61.59 173 ASP A CA 1
ATOM 1325 C C . ASP A 1 173 ? -57.575 -18.454 10.176 1.00 61.59 173 ASP A C 1
ATOM 1327 O O . ASP A 1 173 ? -58.322 -18.058 9.277 1.00 61.59 173 ASP A O 1
ATOM 1331 N N . GLN A 1 174 ? -57.230 -19.734 10.299 1.00 55.06 174 GLN A N 1
ATOM 1332 C CA . GLN A 1 174 ? -57.988 -20.812 9.693 1.00 55.06 174 GLN A CA 1
ATOM 1333 C C . GLN A 1 174 ? -59.162 -21.141 10.632 1.00 55.06 174 GLN A C 1
ATOM 1335 O O . GLN A 1 174 ? -58.915 -21.398 11.813 1.00 55.06 174 GLN A O 1
ATOM 1340 N N . PRO A 1 175 ? -60.412 -21.081 10.135 1.00 67.19 175 PRO A N 1
ATOM 1341 C CA . PRO A 1 175 ? -61.624 -21.371 10.903 1.00 67.19 175 PRO A CA 1
ATOM 1342 C C . PRO A 1 175 ? -61.773 -22.850 11.281 1.00 67.19 175 PRO A C 1
ATOM 1344 O O . PRO A 1 175 ? -61.207 -23.715 10.572 1.00 67.19 175 PRO A O 1
#

Foldseek 3Di:
DPVVVVVVVVVCVVVVVVPPVCCVVVVPPDDDDDDDPDVVVVLVVDPNSVVVVVVVVVVVVVVVVVVVVVVVVLVVLVVVLVVVVVVLVVQLLVLLQDQASVVSVVVSVVVVVVSVVVCCVVVNDPPPPCVVCVVVVVVVVVVSCVVRVVSYDDDPPLVPDVPSPDDPPPPPPPD

Sequence (175 aa):
MNAYVGELFLVLASIGLSNPLLKFLLGEAKAAEPATQSPLGYLLESRLGIIGVIALVIWLMVKVYVRRENLEKRCSLITSFISQSGQIELSVRSALSGPDPMPALNDVKLKLDDLVARNVAEGVFTQGVFAQYRGEADALCDSLVQDFSDYWAPPPPDDQRPGHRRPPQDSGDQP

Secondary structure (DSSP, 8-state):
--HHHHHHHHHHHHTTTHHHHHHHHS------------HHHHHHHSHHHHHHHHHHHHHHHHHHHHHHHHHHHHHHHHHHHHHHHHHHHHHHHHHHTSSS-HHHHHHHHHHHHHHHHHHHHTTSS-TTGGGGGHHHHHHHHHHHHHHHGGGSPPPPPGGGSTT--PPP-------

pLDDT: mean 70.3, std 15.05, range [36.66, 88.88]

Radius of gyration: 32.88 Å; chains: 1; bounding box: 112×30×68 Å